Protein AF-A0A1B3M0L3-F1 (afdb_monomer_lite)

Radius of gyration: 19.87 Å; chains: 1; bounding box: 51×23×56 Å

Structure (mmCIF, N/CA/C/O backbone):
data_AF-A0A1B3M0L3-F1
#
_entry.id   AF-A0A1B3M0L3-F1
#
loop_
_atom_site.group_PDB
_atom_site.id
_atom_site.type_symbol
_atom_site.label_atom_id
_atom_site.label_alt_id
_atom_site.label_comp_id
_atom_site.label_asym_id
_atom_site.label_entity_id
_atom_site.label_seq_id
_atom_site.pdbx_PDB_ins_code
_atom_site.Cartn_x
_atom_site.Cartn_y
_atom_site.Cartn_z
_atom_site.occupancy
_atom_site.B_iso_or_equiv
_atom_site.auth_seq_id
_atom_site.auth_comp_id
_atom_site.auth_asym_id
_atom_site.auth_atom_id
_atom_site.pdbx_PDB_model_num
ATOM 1 N N . MET A 1 1 ? 28.410 0.427 -25.726 1.00 54.06 1 MET A N 1
ATOM 2 C CA . MET A 1 1 ? 28.018 -0.937 -25.325 1.00 54.06 1 MET A CA 1
ATOM 3 C C . MET A 1 1 ? 26.919 -0.765 -24.295 1.00 54.06 1 MET A C 1
ATOM 5 O O . MET A 1 1 ? 27.149 -0.049 -23.332 1.00 54.06 1 MET A O 1
ATOM 9 N N . ILE A 1 2 ? 25.702 -1.229 -24.582 1.00 57.69 2 ILE A N 1
ATOM 10 C CA . ILE A 1 2 ? 24.599 -1.159 -23.616 1.00 57.69 2 ILE A CA 1
ATOM 11 C C . ILE A 1 2 ? 24.884 -2.238 -22.574 1.00 57.69 2 ILE A C 1
ATOM 13 O O . ILE A 1 2 ? 25.080 -3.392 -22.946 1.00 57.69 2 ILE A O 1
ATOM 17 N N . ASP A 1 3 ? 24.973 -1.840 -21.311 1.00 73.38 3 ASP A N 1
ATOM 18 C CA . ASP A 1 3 ? 25.236 -2.752 -20.206 1.00 73.38 3 ASP A CA 1
ATOM 19 C C . ASP A 1 3 ? 23.949 -3.521 -19.882 1.00 73.38 3 ASP A C 1
ATOM 21 O O . ASP A 1 3 ? 23.011 -2.989 -19.285 1.00 73.38 3 ASP A O 1
ATOM 25 N N . ILE A 1 4 ? 23.872 -4.751 -20.389 1.00 71.06 4 ILE A N 1
ATOM 26 C CA . ILE A 1 4 ? 22.719 -5.639 -20.210 1.00 71.06 4 ILE A CA 1
ATOM 27 C C . ILE A 1 4 ? 22.538 -5.970 -18.721 1.00 71.06 4 ILE A C 1
ATOM 29 O O . ILE A 1 4 ? 21.399 -6.106 -18.272 1.00 71.06 4 ILE A O 1
ATOM 33 N N . ASP A 1 5 ? 23.622 -6.008 -17.942 1.00 76.06 5 ASP A N 1
ATOM 34 C CA . ASP A 1 5 ? 23.582 -6.356 -16.521 1.00 76.06 5 ASP A CA 1
ATOM 35 C C . ASP A 1 5 ? 22.920 -5.240 -15.704 1.00 76.06 5 ASP A C 1
ATOM 37 O O . ASP A 1 5 ? 22.008 -5.499 -14.917 1.00 76.06 5 ASP A O 1
ATOM 41 N N . ALA A 1 6 ? 23.269 -3.978 -15.975 1.00 70.19 6 ALA A N 1
ATOM 42 C CA . ALA A 1 6 ? 22.624 -2.819 -15.347 1.00 70.19 6 ALA A CA 1
ATOM 43 C C . ALA A 1 6 ? 21.107 -2.753 -15.624 1.00 70.19 6 ALA A C 1
ATOM 45 O O . ALA A 1 6 ? 20.326 -2.245 -14.817 1.00 70.19 6 ALA A O 1
ATOM 46 N N . ILE A 1 7 ? 20.678 -3.273 -16.774 1.00 66.69 7 ILE A N 1
ATOM 47 C CA . ILE A 1 7 ? 19.278 -3.279 -17.209 1.00 66.69 7 ILE A CA 1
ATOM 48 C C . ILE A 1 7 ? 18.482 -4.393 -16.529 1.00 66.69 7 ILE A C 1
ATOM 50 O O . ILE A 1 7 ? 17.361 -4.150 -16.073 1.00 66.69 7 ILE A O 1
ATOM 54 N N . VAL A 1 8 ? 19.046 -5.601 -16.454 1.00 75.69 8 VAL A N 1
ATOM 55 C CA . VAL A 1 8 ? 18.441 -6.723 -15.721 1.00 75.69 8 VAL A CA 1
ATOM 56 C C . VAL A 1 8 ? 18.291 -6.358 -14.247 1.00 75.69 8 VAL A C 1
ATOM 58 O O . VAL A 1 8 ? 17.231 -6.592 -13.665 1.00 75.69 8 VAL A O 1
ATOM 61 N N . GLU A 1 9 ? 19.300 -5.700 -13.677 1.00 78.44 9 GLU A N 1
ATOM 62 C CA . GLU A 1 9 ? 19.268 -5.229 -12.296 1.00 78.44 9 GLU A CA 1
ATOM 63 C C . GLU A 1 9 ? 18.175 -4.172 -12.076 1.00 78.44 9 GLU A C 1
ATOM 65 O O . GLU A 1 9 ? 17.381 -4.290 -11.146 1.00 78.44 9 GLU A O 1
ATOM 70 N N . LEU A 1 10 ? 18.036 -3.183 -12.966 1.00 72.56 10 LEU A N 1
ATOM 71 C CA . LEU A 1 10 ? 16.966 -2.183 -12.862 1.00 72.56 10 LEU A CA 1
ATOM 72 C C . LEU A 1 10 ? 15.568 -2.815 -12.946 1.00 72.56 10 LEU A C 1
ATOM 74 O O . LEU A 1 10 ? 14.676 -2.451 -12.179 1.00 72.56 10 LEU A O 1
ATOM 78 N N . HIS A 1 11 ? 15.361 -3.758 -13.869 1.00 74.31 11 HIS A N 1
ATOM 79 C CA . HIS A 1 11 ? 14.087 -4.468 -13.997 1.00 74.31 11 HIS A CA 1
ATOM 80 C C . HIS A 1 11 ? 13.756 -5.257 -12.728 1.00 74.31 11 HIS A C 1
ATOM 82 O O . HIS A 1 11 ? 12.630 -5.183 -12.227 1.00 74.31 11 HIS A O 1
ATOM 88 N N . ARG A 1 12 ? 14.753 -5.964 -12.189 1.00 80.62 12 ARG A N 1
ATOM 89 C CA . ARG A 1 12 ? 14.645 -6.710 -10.939 1.00 80.62 12 ARG A CA 1
ATOM 90 C C . ARG A 1 12 ? 14.277 -5.793 -9.775 1.00 80.62 12 ARG A C 1
ATOM 92 O O . ARG A 1 12 ? 13.300 -6.077 -9.089 1.00 80.62 12 ARG A O 1
ATOM 99 N N . LEU A 1 13 ? 14.980 -4.673 -9.613 1.00 78.94 13 LEU A N 1
ATOM 100 C CA . LEU A 1 13 ? 14.723 -3.698 -8.551 1.00 78.94 13 LEU A CA 1
ATOM 101 C C . LEU A 1 13 ? 13.298 -3.138 -8.612 1.00 78.94 13 LEU A C 1
ATOM 103 O O . LEU A 1 13 ? 12.633 -3.047 -7.584 1.00 78.94 13 LEU A O 1
ATOM 107 N N . VAL A 1 14 ? 12.799 -2.792 -9.805 1.00 73.56 14 VAL A N 1
ATOM 108 C CA . VAL A 1 14 ? 11.424 -2.286 -9.956 1.00 73.56 14 VAL A CA 1
ATOM 109 C C . VAL A 1 14 ? 10.402 -3.368 -9.602 1.00 73.56 14 VAL A C 1
ATOM 111 O O . VAL A 1 14 ? 9.437 -3.090 -8.892 1.00 73.56 14 VAL A O 1
ATOM 114 N N . LEU A 1 15 ? 10.607 -4.606 -10.059 1.00 78.62 15 LEU A N 1
ATOM 115 C CA . LEU A 1 15 ? 9.714 -5.724 -9.745 1.00 78.62 15 LEU A CA 1
ATOM 116 C C . LEU A 1 15 ? 9.681 -6.045 -8.251 1.00 78.62 15 LEU A C 1
ATOM 118 O O . LEU A 1 15 ? 8.590 -6.200 -7.699 1.00 78.62 15 LEU A O 1
ATOM 122 N N . GLU A 1 16 ? 10.850 -6.133 -7.616 1.00 85.50 16 GLU A N 1
ATOM 123 C CA . GLU A 1 16 ? 10.991 -6.386 -6.180 1.00 85.50 16 GLU A CA 1
ATOM 124 C C . GLU A 1 16 ? 10.316 -5.267 -5.377 1.00 85.50 16 GLU A C 1
ATOM 126 O O . GLU A 1 16 ? 9.412 -5.548 -4.590 1.00 85.50 16 GLU A O 1
ATOM 131 N N . GLN A 1 17 ? 10.614 -3.996 -5.673 1.00 81.38 17 GLN A N 1
ATOM 132 C CA . GLN A 1 17 ? 9.976 -2.856 -5.004 1.00 81.38 17 GLN A CA 1
ATOM 133 C C . GLN A 1 17 ? 8.453 -2.849 -5.162 1.00 81.38 17 GLN A C 1
ATOM 135 O O . GLN A 1 17 ? 7.722 -2.620 -4.195 1.00 81.38 17 GLN A O 1
ATOM 140 N N . THR A 1 18 ? 7.938 -3.091 -6.371 1.00 79.38 18 THR A N 1
ATOM 141 C CA . THR A 1 18 ? 6.489 -3.123 -6.588 1.00 79.38 18 THR A CA 1
ATOM 142 C C . THR A 1 18 ? 5.839 -4.296 -5.854 1.00 79.38 18 THR A C 1
ATOM 144 O O . THR A 1 18 ? 4.724 -4.134 -5.354 1.00 79.38 18 THR A O 1
ATOM 147 N N . ASN A 1 19 ? 6.502 -5.455 -5.770 1.00 86.62 19 ASN A N 1
ATOM 148 C CA . ASN A 1 19 ? 6.009 -6.606 -5.010 1.00 86.62 19 ASN A CA 1
ATOM 149 C C . ASN A 1 19 ? 5.969 -6.335 -3.508 1.00 86.62 19 ASN A C 1
ATOM 151 O O . ASN A 1 19 ? 4.949 -6.626 -2.884 1.00 86.62 19 ASN A O 1
ATOM 155 N N . ASP A 1 20 ? 7.018 -5.742 -2.950 1.00 89.62 20 ASP A N 1
ATOM 156 C CA . ASP A 1 20 ? 7.073 -5.406 -1.527 1.00 89.62 20 ASP A CA 1
ATOM 157 C C . ASP A 1 20 ? 5.964 -4.417 -1.160 1.00 89.62 20 ASP A C 1
ATOM 159 O O . ASP A 1 20 ? 5.211 -4.632 -0.208 1.00 89.62 20 ASP A O 1
ATOM 163 N N . LEU A 1 21 ? 5.781 -3.373 -1.974 1.00 89.31 21 LEU A N 1
ATOM 164 C CA . LEU A 1 21 ? 4.695 -2.407 -1.793 1.00 89.31 21 LEU A CA 1
ATOM 165 C C . LEU A 1 21 ? 3.312 -3.057 -1.917 1.00 89.31 21 LEU A C 1
ATOM 167 O O . LEU A 1 21 ? 2.396 -2.695 -1.181 1.00 89.31 21 LEU A O 1
ATOM 171 N N . TRP A 1 22 ? 3.147 -4.022 -2.823 1.00 90.81 22 TRP A N 1
ATOM 172 C CA . TRP A 1 22 ? 1.917 -4.808 -2.940 1.00 90.81 22 TRP A CA 1
ATOM 173 C C . TRP A 1 22 ? 1.652 -5.662 -1.703 1.00 90.81 22 TRP A C 1
ATOM 175 O O . TRP A 1 22 ? 0.511 -5.730 -1.245 1.00 90.81 22 TRP A O 1
ATOM 185 N N . LEU A 1 23 ? 2.685 -6.298 -1.155 1.00 92.12 23 LEU A N 1
ATOM 186 C CA . LEU A 1 23 ? 2.574 -7.128 0.039 1.00 92.12 23 LEU A CA 1
ATOM 187 C C . LEU A 1 23 ? 2.198 -6.274 1.254 1.00 92.12 23 LEU A C 1
ATOM 189 O O . LEU A 1 23 ? 1.269 -6.629 1.980 1.00 92.12 23 LEU A O 1
ATOM 193 N N . ILE A 1 24 ? 2.838 -5.113 1.415 1.00 90.31 24 ILE A N 1
ATOM 194 C CA . ILE A 1 24 ? 2.506 -4.136 2.461 1.00 90.31 24 ILE A CA 1
ATOM 195 C C . ILE A 1 24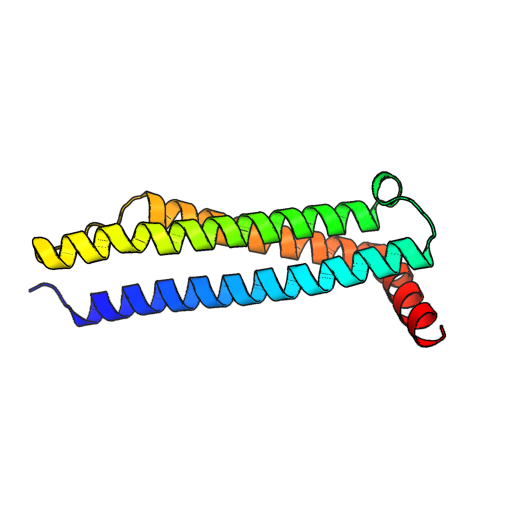 ? 1.059 -3.654 2.308 1.00 90.31 24 ILE A C 1
ATOM 197 O O . ILE A 1 24 ? 0.292 -3.723 3.267 1.00 90.31 24 ILE A O 1
ATOM 201 N N . ALA A 1 25 ? 0.662 -3.210 1.111 1.00 90.88 25 ALA A N 1
ATOM 202 C CA . ALA A 1 25 ? -0.687 -2.704 0.864 1.00 90.88 25 ALA A CA 1
ATOM 203 C C . ALA A 1 25 ? -1.761 -3.780 1.090 1.00 90.88 25 ALA A C 1
ATOM 205 O O . ALA A 1 25 ? -2.795 -3.498 1.689 1.00 90.88 25 ALA A O 1
ATOM 206 N N . THR A 1 26 ? -1.512 -5.021 0.663 1.00 91.69 26 THR A N 1
ATOM 207 C CA . THR A 1 26 ? -2.448 -6.140 0.859 1.00 91.69 26 THR A CA 1
ATOM 208 C C . THR A 1 26 ? -2.556 -6.518 2.334 1.00 91.69 26 THR A C 1
ATOM 210 O O . THR A 1 26 ? -3.662 -6.689 2.845 1.00 91.69 26 THR A O 1
ATOM 213 N N . GLY A 1 27 ? -1.422 -6.617 3.035 1.00 92.62 27 GLY A N 1
ATOM 214 C CA . GLY A 1 27 ? -1.391 -6.919 4.464 1.00 92.62 27 GLY A CA 1
ATOM 215 C C . GLY A 1 27 ? -2.131 -5.865 5.287 1.00 92.62 27 GLY A C 1
ATOM 216 O O . GLY A 1 27 ? -2.973 -6.215 6.114 1.00 92.62 27 GLY A O 1
ATOM 217 N N . LEU A 1 28 ? -1.877 -4.582 5.008 1.00 92.00 28 LEU A N 1
ATOM 218 C CA . LEU A 1 28 ? -2.556 -3.474 5.678 1.00 92.00 28 LEU A CA 1
ATOM 219 C C . LEU A 1 28 ? -4.058 -3.466 5.364 1.00 92.00 28 LEU A C 1
ATOM 221 O O . LEU A 1 28 ? -4.864 -3.363 6.281 1.00 92.00 28 LEU A O 1
ATOM 225 N N . LEU A 1 29 ? -4.445 -3.676 4.104 1.00 92.94 29 LEU A N 1
ATOM 226 C CA . LEU A 1 29 ? -5.848 -3.724 3.686 1.00 92.94 29 LEU A CA 1
ATOM 227 C C . LEU A 1 29 ? -6.635 -4.821 4.415 1.00 92.94 29 LEU A C 1
ATOM 229 O O . LEU A 1 29 ? -7.717 -4.557 4.941 1.00 92.94 29 LEU A O 1
ATOM 233 N N . VAL A 1 30 ? -6.106 -6.048 4.467 1.00 93.06 30 VAL A N 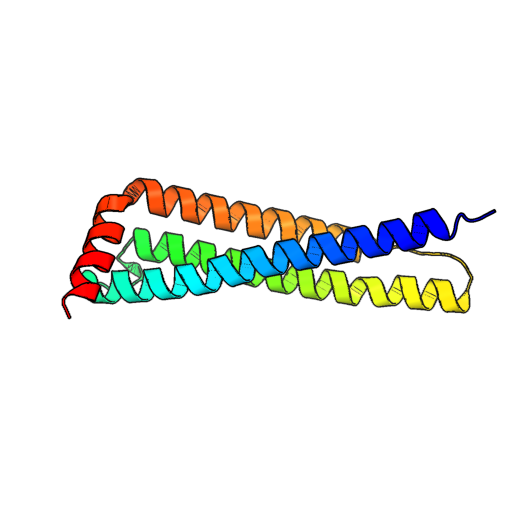1
ATOM 234 C CA . VAL A 1 30 ? -6.771 -7.169 5.155 1.00 93.06 30 VAL A CA 1
ATOM 235 C C . VAL A 1 30 ? -6.896 -6.875 6.646 1.00 93.06 30 VAL A C 1
ATOM 237 O O . VAL A 1 30 ? -7.969 -7.048 7.229 1.00 93.06 30 VAL A O 1
ATOM 240 N N . PHE A 1 31 ? -5.818 -6.389 7.257 1.00 90.50 31 PHE A N 1
ATOM 241 C CA . PHE A 1 31 ? -5.802 -6.050 8.673 1.00 90.50 31 PHE A CA 1
ATOM 242 C C . PHE A 1 31 ? -6.814 -4.948 9.021 1.00 90.50 31 PHE A C 1
ATOM 244 O O . PHE A 1 31 ? -7.575 -5.074 9.983 1.00 90.50 31 PHE A O 1
ATOM 251 N N . GLU A 1 32 ? -6.879 -3.888 8.219 1.00 90.06 32 GLU A N 1
ATOM 252 C CA . GLU A 1 32 ? -7.804 -2.776 8.427 1.00 90.06 32 GLU A CA 1
ATOM 253 C C . GLU A 1 32 ? -9.262 -3.176 8.223 1.00 90.06 32 GLU A C 1
ATOM 255 O O . GLU A 1 32 ? -10.112 -2.763 9.011 1.00 90.06 32 GLU A O 1
ATOM 260 N N . LEU A 1 33 ? -9.568 -4.019 7.231 1.00 90.94 33 LEU A N 1
ATOM 261 C CA . LEU A 1 33 ? -10.919 -4.556 7.049 1.00 90.94 33 LEU A CA 1
ATOM 262 C C . LEU A 1 33 ? -11.383 -5.327 8.289 1.00 90.94 33 LEU A C 1
ATOM 264 O O . LEU A 1 33 ? -12.510 -5.133 8.755 1.00 90.94 33 LEU A O 1
ATOM 268 N N . MET A 1 34 ? -10.506 -6.160 8.858 1.00 89.50 34 MET A N 1
ATOM 269 C CA . MET A 1 34 ? -10.800 -6.871 10.103 1.00 89.50 34 MET A CA 1
ATOM 270 C C . MET A 1 34 ? -11.004 -5.898 11.269 1.00 89.50 34 MET A C 1
ATOM 272 O O . MET A 1 34 ? -11.961 -6.051 12.030 1.00 89.50 34 MET A O 1
ATOM 276 N N . LEU A 1 35 ? -10.161 -4.868 11.394 1.00 87.50 35 LEU A N 1
ATOM 277 C CA . LEU A 1 35 ? -10.312 -3.845 12.430 1.00 87.50 35 LEU A CA 1
ATOM 278 C C . LEU A 1 35 ? -11.619 -3.064 12.301 1.00 87.50 35 LEU A C 1
ATOM 280 O O . LEU A 1 35 ? -12.289 -2.851 13.310 1.00 87.50 35 LEU A O 1
ATOM 284 N N . VAL A 1 36 ? -12.013 -2.655 11.095 1.00 86.56 36 VAL A N 1
ATOM 285 C CA . VAL A 1 36 ? -13.290 -1.963 10.870 1.00 86.56 36 VAL A CA 1
ATOM 286 C C . VAL A 1 36 ? -14.452 -2.860 11.280 1.00 86.56 36 VAL A C 1
ATOM 288 O O . VAL A 1 36 ? -15.324 -2.407 12.020 1.00 86.56 36 VAL A O 1
ATOM 291 N N . ALA A 1 37 ? -14.447 -4.134 10.879 1.00 85.00 37 ALA A N 1
ATOM 292 C CA . ALA A 1 37 ? -15.487 -5.085 11.267 1.00 85.00 37 ALA A CA 1
ATOM 293 C C . ALA A 1 37 ? -15.572 -5.257 12.796 1.00 85.00 37 ALA A C 1
ATOM 295 O O . ALA A 1 37 ? -16.667 -5.236 13.365 1.00 85.00 37 ALA A O 1
ATOM 296 N N . LEU A 1 38 ? -14.423 -5.363 13.472 1.00 84.12 38 LEU A N 1
ATOM 297 C CA . LEU A 1 38 ? -14.340 -5.445 14.932 1.00 84.12 38 LEU A CA 1
ATOM 298 C C . LEU A 1 38 ? -14.862 -4.177 15.610 1.00 84.12 38 LEU A C 1
ATOM 300 O O . LEU A 1 38 ? -15.650 -4.270 16.548 1.00 84.12 38 LEU A O 1
ATOM 304 N N . VAL A 1 39 ? -14.454 -2.999 15.135 1.00 82.31 39 VAL A N 1
ATOM 305 C CA . VAL A 1 39 ? -14.885 -1.710 15.688 1.00 82.31 39 VAL A CA 1
ATOM 306 C C . VAL A 1 39 ? -16.387 -1.537 15.513 1.00 82.31 39 VAL A C 1
ATOM 308 O O . VAL A 1 39 ? -17.062 -1.253 16.494 1.00 82.31 39 VAL A O 1
ATOM 311 N N . VAL A 1 40 ? -16.925 -1.766 14.312 1.00 81.00 40 VAL A N 1
ATOM 312 C CA . VAL A 1 40 ? -18.366 -1.651 14.033 1.00 81.00 40 VAL A CA 1
ATOM 313 C C . VAL A 1 40 ? -19.170 -2.600 14.916 1.00 81.00 40 VAL A C 1
ATOM 315 O O . VAL A 1 40 ? -20.169 -2.185 15.502 1.00 81.00 40 VAL A O 1
ATOM 318 N N . ARG A 1 41 ? -18.720 -3.852 15.076 1.00 80.62 41 ARG A N 1
ATOM 319 C CA . ARG A 1 41 ? -19.373 -4.815 15.973 1.00 80.62 41 ARG A CA 1
ATOM 320 C C . ARG A 1 41 ? -19.312 -4.364 17.434 1.00 80.62 41 ARG A C 1
ATOM 322 O O . ARG A 1 41 ? -20.319 -4.432 18.130 1.00 80.62 41 ARG A O 1
ATOM 329 N N . ALA A 1 42 ? -18.151 -3.906 17.901 1.00 76.75 42 ALA A N 1
ATOM 330 C CA . ALA A 1 42 ? -17.938 -3.528 19.296 1.00 76.75 42 ALA A CA 1
ATOM 331 C C . ALA A 1 42 ? -18.672 -2.240 19.685 1.00 76.75 42 ALA A C 1
ATOM 333 O O . ALA A 1 42 ? -19.178 -2.139 20.800 1.00 76.75 42 ALA A O 1
ATOM 334 N N . THR A 1 43 ? -18.736 -1.254 18.789 1.00 74.19 43 THR A N 1
ATOM 335 C CA . THR A 1 43 ? -19.409 0.021 19.061 1.00 74.19 43 THR A CA 1
ATOM 336 C C . THR A 1 43 ? -20.879 0.011 18.660 1.00 74.19 43 THR A C 1
ATOM 338 O O . THR A 1 43 ? -21.611 0.891 19.100 1.00 74.19 43 THR A O 1
ATOM 341 N N . SER A 1 44 ? -21.323 -0.955 17.844 1.00 74.38 44 SER A N 1
ATOM 342 C CA . SER A 1 44 ? -22.672 -1.003 17.249 1.00 74.38 44 SER A CA 1
ATOM 343 C C . SER A 1 44 ? -23.064 0.296 16.527 1.00 74.38 44 SER A C 1
ATOM 345 O O . SER A 1 44 ? -24.242 0.620 16.395 1.00 74.38 44 SER A O 1
ATOM 347 N N . THR A 1 45 ? -22.074 1.063 16.063 1.00 67.69 45 THR A N 1
ATOM 348 C CA . THR A 1 45 ? -22.276 2.338 15.369 1.00 67.69 45 THR A CA 1
ATOM 349 C C . THR A 1 45 ? -21.940 2.208 13.892 1.00 67.69 45 THR A C 1
ATOM 351 O O . THR A 1 45 ? -21.001 1.512 13.502 1.00 67.69 45 THR A O 1
ATOM 354 N N . ALA A 1 46 ? -22.709 2.903 13.053 1.00 66.69 46 ALA A N 1
ATOM 355 C CA . ALA A 1 46 ? -22.469 2.934 11.618 1.00 66.69 46 ALA A CA 1
ATOM 356 C C . ALA A 1 46 ? -21.114 3.589 11.301 1.00 66.69 46 ALA A C 1
ATOM 358 O O . ALA A 1 46 ? -20.735 4.588 11.921 1.00 66.69 46 ALA A O 1
ATOM 359 N N . ILE A 1 47 ? -20.426 3.069 10.280 1.00 61.12 47 ILE A N 1
ATOM 360 C CA . ILE A 1 47 ? -19.085 3.505 9.844 1.00 61.12 47 ILE A CA 1
ATOM 361 C C . ILE A 1 47 ? -19.010 5.029 9.654 1.00 61.12 47 ILE A C 1
ATOM 363 O O . ILE A 1 47 ? -18.054 5.654 10.101 1.00 61.12 47 ILE A O 1
ATOM 367 N N . GLY A 1 48 ? -20.046 5.646 9.072 1.00 60.47 48 GLY A N 1
ATOM 368 C CA . GLY A 1 48 ? -20.086 7.092 8.803 1.00 60.47 48 GLY A CA 1
ATOM 369 C C . GLY A 1 48 ? -20.188 7.989 10.043 1.00 60.47 48 GLY A C 1
ATOM 370 O O . GLY A 1 48 ? -19.883 9.173 9.963 1.00 60.47 48 GLY A O 1
ATOM 371 N N . THR A 1 49 ? -20.584 7.439 11.192 1.00 64.62 49 THR A N 1
ATOM 372 C CA . THR A 1 49 ? -20.689 8.186 12.462 1.00 64.62 49 THR A CA 1
ATOM 373 C C . THR A 1 49 ? -19.474 7.998 13.363 1.00 64.62 49 THR A C 1
ATOM 375 O O . THR A 1 49 ? -19.272 8.752 14.313 1.00 64.62 49 THR A O 1
ATOM 378 N N . ASN A 1 50 ? -18.642 6.997 13.069 1.00 78.88 50 ASN A N 1
ATOM 379 C CA . ASN A 1 50 ? -17.474 6.674 13.864 1.00 78.88 50 ASN A CA 1
ATOM 380 C C . ASN A 1 50 ? -16.213 7.174 13.153 1.00 78.88 50 ASN A C 1
ATOM 382 O O . ASN A 1 50 ? -15.749 6.562 12.193 1.00 78.88 50 ASN A O 1
ATOM 386 N N . HIS A 1 51 ? -15.630 8.266 13.655 1.00 81.69 51 HIS A N 1
ATOM 387 C CA . HIS A 1 51 ? -14.409 8.848 13.090 1.00 81.69 51 HIS A CA 1
ATOM 388 C C . HIS A 1 51 ? -13.281 7.818 12.921 1.00 81.69 51 HIS A C 1
ATOM 390 O O . HIS A 1 51 ? -12.582 7.857 11.916 1.00 81.69 51 HIS A O 1
ATOM 396 N N . LEU A 1 52 ? -13.139 6.854 13.841 1.00 83.12 52 LEU A N 1
ATOM 397 C CA . LEU A 1 52 ? -12.149 5.780 13.709 1.00 83.12 52 LEU A CA 1
ATOM 398 C C . LEU A 1 52 ? -12.423 4.906 12.478 1.00 83.12 52 LEU A C 1
ATOM 400 O O . LEU A 1 52 ? -11.513 4.630 11.702 1.00 83.12 52 LEU A O 1
ATOM 404 N N . ALA A 1 53 ? -13.678 4.498 12.282 1.00 82.69 53 ALA A N 1
ATOM 405 C CA . ALA A 1 53 ? -14.066 3.682 11.138 1.00 82.69 53 ALA A CA 1
ATOM 406 C C . ALA A 1 53 ? -13.902 4.452 9.817 1.00 82.69 53 ALA A C 1
ATOM 408 O O . ALA A 1 53 ? -13.519 3.856 8.814 1.00 82.69 53 ALA A O 1
ATOM 409 N N . TRP A 1 54 ? -14.114 5.772 9.824 1.00 86.25 54 TRP A N 1
ATOM 410 C CA . TRP A 1 54 ? -13.862 6.627 8.664 1.00 86.25 54 TRP A CA 1
ATOM 411 C C . TRP A 1 54 ? -12.373 6.698 8.301 1.00 86.25 54 TRP A C 1
ATOM 413 O O . TRP A 1 54 ? -12.027 6.460 7.148 1.00 86.25 54 TRP A O 1
ATOM 423 N N . PHE A 1 55 ? -11.485 6.945 9.273 1.00 87.38 55 PHE A N 1
ATOM 424 C CA . PHE A 1 55 ? -10.037 6.969 9.023 1.00 87.38 55 PHE A CA 1
ATOM 425 C C . PHE A 1 55 ? -9.509 5.619 8.521 1.00 87.38 55 PHE A C 1
ATOM 427 O O . PHE A 1 55 ? -8.745 5.586 7.558 1.00 87.38 55 PHE A O 1
ATOM 434 N N . LEU A 1 56 ? -9.955 4.511 9.122 1.00 87.5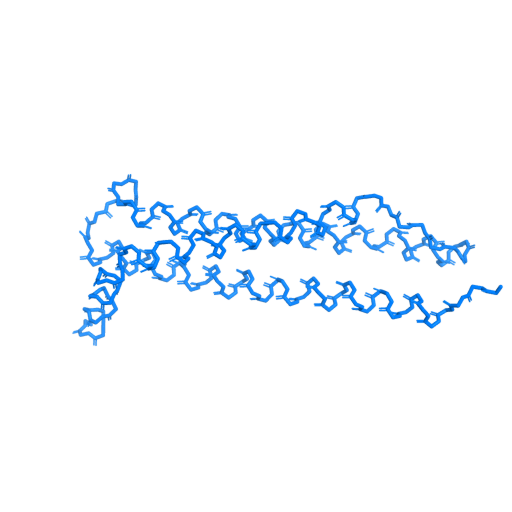6 56 LEU A N 1
ATOM 435 C CA . LEU A 1 56 ? -9.602 3.166 8.658 1.00 87.56 56 LEU A CA 1
ATOM 436 C C . LEU A 1 56 ? -10.138 2.899 7.243 1.00 87.56 56 LEU A C 1
ATOM 438 O O . LEU A 1 56 ? -9.420 2.368 6.407 1.00 87.56 56 LEU A O 1
ATOM 442 N N . SER A 1 57 ? -11.363 3.330 6.932 1.00 88.44 57 SER A N 1
ATOM 443 C CA . SER A 1 57 ? -11.929 3.190 5.581 1.00 88.44 57 SER A CA 1
ATOM 444 C C . SER A 1 57 ? -11.166 4.019 4.543 1.00 88.44 57 SER A C 1
ATOM 446 O O . SER A 1 57 ? -10.936 3.550 3.431 1.00 88.44 57 SER A O 1
ATOM 448 N N . ALA A 1 58 ? -10.741 5.235 4.895 1.00 90.69 58 ALA A N 1
ATOM 449 C CA . ALA A 1 58 ? -9.915 6.069 4.026 1.00 90.69 58 ALA A CA 1
ATOM 450 C C . ALA A 1 58 ? -8.542 5.428 3.760 1.00 90.69 58 ALA A C 1
ATOM 452 O O . ALA A 1 58 ? -8.059 5.463 2.627 1.00 90.69 58 ALA A O 1
ATOM 453 N N . SER A 1 59 ? -7.950 4.793 4.776 1.00 92.88 59 SER A N 1
ATOM 454 C CA . SER A 1 59 ? -6.710 4.025 4.632 1.00 92.88 59 SER A CA 1
ATOM 455 C C . SER A 1 59 ? -6.881 2.821 3.697 1.00 92.88 59 SER A C 1
ATOM 457 O O . SER A 1 59 ? -6.108 2.671 2.749 1.00 92.88 59 SER A O 1
ATOM 459 N N . ILE A 1 60 ? -7.972 2.057 3.841 1.00 92.94 60 ILE A N 1
ATOM 460 C CA . ILE A 1 60 ? -8.310 0.933 2.949 1.00 92.94 60 ILE A CA 1
ATOM 461 C C . ILE A 1 60 ? -8.398 1.394 1.489 1.00 92.94 60 ILE A C 1
ATOM 463 O O . ILE A 1 60 ? -7.869 0.732 0.592 1.00 92.94 60 ILE A O 1
ATOM 467 N N . VAL A 1 61 ? -9.042 2.537 1.230 1.00 94.50 61 VAL A N 1
ATOM 468 C CA . VAL A 1 61 ? -9.140 3.102 -0.126 1.00 94.50 61 VAL A CA 1
ATOM 469 C C . VAL A 1 61 ? -7.758 3.476 -0.665 1.00 94.50 61 VAL A C 1
ATOM 471 O O . VAL A 1 61 ? -7.455 3.171 -1.819 1.00 94.50 61 VAL A O 1
ATOM 474 N N . ALA A 1 62 ? -6.895 4.081 0.152 1.00 93.69 62 ALA A N 1
ATOM 475 C CA . ALA A 1 62 ? -5.526 4.402 -0.245 1.00 93.69 62 ALA A CA 1
ATOM 476 C C . ALA A 1 62 ? -4.690 3.135 -0.535 1.00 93.69 62 ALA A C 1
ATOM 478 O O . ALA A 1 62 ? -3.965 3.097 -1.534 1.00 93.69 62 ALA A O 1
ATOM 479 N N . CYS A 1 63 ? -4.854 2.064 0.249 1.00 93.38 63 CYS A N 1
ATOM 480 C CA . CYS A 1 63 ? -4.272 0.749 -0.040 1.00 93.38 63 CYS A CA 1
ATOM 481 C C . CYS A 1 63 ? -4.759 0.189 -1.382 1.00 93.38 63 CYS A C 1
ATOM 483 O O . CYS A 1 63 ? -3.948 -0.246 -2.200 1.00 93.38 63 CYS A O 1
ATOM 485 N N . ALA A 1 64 ? -6.068 0.233 -1.644 1.00 93.12 64 ALA A N 1
ATOM 486 C CA . ALA A 1 64 ? -6.649 -0.255 -2.894 1.00 93.12 64 ALA A CA 1
ATOM 487 C C . ALA A 1 64 ? -6.143 0.532 -4.116 1.00 93.12 64 ALA A C 1
ATOM 489 O O . ALA A 1 64 ? -5.791 -0.065 -5.136 1.00 93.12 64 ALA A O 1
ATOM 490 N N . LEU A 1 65 ? -6.038 1.860 -4.001 1.00 94.12 65 LEU A N 1
ATOM 491 C CA . LEU A 1 65 ? -5.439 2.707 -5.035 1.00 94.12 65 LEU A CA 1
ATOM 492 C C . LEU A 1 65 ? -3.977 2.340 -5.279 1.00 94.12 65 LEU A C 1
ATOM 494 O O . LEU A 1 65 ? -3.566 2.205 -6.430 1.00 94.12 65 LEU A O 1
ATOM 498 N N . SER A 1 66 ? -3.206 2.111 -4.215 1.00 93.94 66 SER A N 1
ATOM 499 C CA . SER A 1 66 ? -1.823 1.660 -4.341 1.00 93.94 66 SER A CA 1
ATOM 500 C C . SER A 1 66 ? -1.709 0.344 -5.114 1.00 93.94 66 SER A C 1
ATOM 502 O O . SER A 1 66 ? -0.894 0.236 -6.032 1.00 93.94 66 SER A O 1
ATOM 504 N N . LEU A 1 67 ? -2.564 -0.639 -4.816 1.00 92.81 67 LEU A N 1
ATOM 505 C CA . LEU A 1 67 ? -2.596 -1.900 -5.560 1.00 92.81 67 LEU A CA 1
ATOM 506 C C . LEU A 1 67 ? -2.893 -1.666 -7.047 1.00 92.81 67 LEU A C 1
ATOM 508 O O . LEU A 1 67 ? -2.185 -2.211 -7.898 1.00 92.81 67 LEU A O 1
ATOM 512 N N . GLY A 1 68 ? -3.870 -0.807 -7.354 1.00 92.62 68 GLY A N 1
ATOM 513 C CA . GLY A 1 68 ? -4.210 -0.408 -8.721 1.00 92.62 68 GLY A CA 1
ATOM 514 C C . GLY A 1 68 ? -3.043 0.255 -9.460 1.00 92.62 68 GLY A C 1
ATOM 515 O O . GLY A 1 68 ? -2.735 -0.122 -10.591 1.00 92.62 68 GLY A O 1
ATOM 516 N N . PHE A 1 69 ? -2.333 1.179 -8.810 1.00 92.31 69 PHE A N 1
ATOM 517 C CA . PHE A 1 69 ? -1.143 1.813 -9.384 1.00 92.31 69 PHE A CA 1
ATOM 518 C C . PHE A 1 69 ? 0.010 0.825 -9.573 1.00 92.31 69 PHE A C 1
ATOM 520 O O . PHE A 1 69 ? 0.664 0.854 -10.612 1.00 92.31 69 PHE A O 1
ATOM 527 N N . GLY A 1 70 ? 0.222 -0.099 -8.633 1.00 88.56 70 GLY A N 1
ATOM 528 C CA . GLY A 1 70 ? 1.214 -1.163 -8.783 1.00 88.56 70 GLY A CA 1
ATOM 529 C C . GLY A 1 70 ? 0.886 -2.116 -9.936 1.00 88.56 70 GLY A C 1
ATOM 530 O O . GLY A 1 70 ? 1.784 -2.515 -10.677 1.00 88.56 70 GLY A O 1
ATOM 531 N N . TYR A 1 71 ? -0.397 -2.424 -10.157 1.00 89.50 71 TYR A N 1
ATOM 532 C CA . TYR A 1 71 ? -0.835 -3.195 -11.324 1.00 89.50 71 TYR A CA 1
ATOM 533 C C . TYR A 1 71 ? -0.532 -2.451 -12.630 1.00 89.50 71 TYR A C 1
ATOM 535 O O . TYR A 1 71 ? 0.067 -3.017 -13.546 1.00 89.50 71 TYR A O 1
ATOM 543 N N . ALA A 1 72 ? -0.889 -1.165 -12.699 1.00 87.94 72 ALA A N 1
ATOM 544 C CA . ALA A 1 72 ? -0.634 -0.325 -13.866 1.00 87.94 72 ALA A CA 1
ATOM 545 C C . ALA A 1 72 ? 0.870 -0.157 -14.145 1.00 87.94 72 ALA A C 1
ATOM 547 O O . ALA A 1 72 ? 1.285 -0.213 -15.300 1.00 87.94 72 ALA A O 1
ATOM 548 N N . ALA A 1 73 ? 1.696 -0.016 -13.103 1.00 84.69 73 ALA A N 1
ATOM 549 C CA . ALA A 1 73 ? 3.149 0.057 -13.225 1.00 84.69 73 ALA A CA 1
ATOM 550 C C . ALA A 1 73 ? 3.733 -1.235 -13.818 1.00 84.69 73 ALA A C 1
ATOM 552 O O . ALA A 1 73 ? 4.520 -1.164 -14.762 1.00 84.69 73 ALA A O 1
ATOM 553 N N . LYS A 1 74 ? 3.297 -2.409 -13.335 1.00 83.88 74 LYS A N 1
ATOM 554 C CA . LYS A 1 74 ? 3.699 -3.712 -13.899 1.00 83.88 74 LYS A CA 1
ATOM 555 C C . LYS A 1 74 ? 3.251 -3.872 -15.350 1.00 83.88 74 LYS A C 1
ATOM 557 O O . LYS A 1 74 ? 4.045 -4.301 -16.180 1.00 83.88 74 LYS A O 1
ATOM 562 N N . GLY A 1 75 ? 2.015 -3.490 -15.671 1.00 82.88 75 GLY A N 1
ATOM 563 C CA . GLY A 1 75 ? 1.510 -3.516 -17.046 1.00 82.88 75 GLY A CA 1
ATOM 564 C C . GLY A 1 75 ? 2.321 -2.612 -17.979 1.00 82.88 75 GLY A C 1
ATOM 565 O O . GLY A 1 75 ? 2.706 -3.031 -19.066 1.00 82.88 75 GLY A O 1
ATOM 566 N N . ALA A 1 76 ? 2.673 -1.409 -17.524 1.00 82.62 76 ALA A N 1
ATOM 567 C CA . ALA A 1 76 ? 3.475 -0.463 -18.294 1.00 82.62 76 ALA A CA 1
ATOM 568 C C . ALA A 1 76 ? 4.928 -0.923 -18.518 1.00 82.62 76 ALA A C 1
ATOM 570 O O . ALA A 1 76 ? 5.581 -0.406 -19.416 1.00 82.62 76 ALA A O 1
ATOM 571 N N . LEU A 1 77 ? 5.448 -1.892 -17.749 1.00 78.31 77 LEU A N 1
ATOM 572 C CA . LEU A 1 77 ? 6.773 -2.491 -17.984 1.00 78.31 77 LEU A CA 1
ATOM 573 C C . LEU A 1 77 ? 6.803 -3.455 -19.178 1.00 78.31 77 LEU A C 1
ATOM 575 O O . LEU A 1 77 ? 7.883 -3.729 -19.704 1.00 78.31 77 LEU A O 1
ATOM 579 N N . ILE A 1 78 ? 5.644 -3.922 -19.645 1.00 80.25 78 ILE A N 1
ATOM 580 C CA . ILE A 1 78 ? 5.541 -4.805 -20.813 1.00 80.25 78 ILE A CA 1
ATOM 581 C C . ILE A 1 78 ? 5.982 -4.071 -22.086 1.00 80.25 78 ILE A C 1
ATOM 583 O O . ILE A 1 78 ? 6.710 -4.629 -22.903 1.00 80.25 78 ILE A O 1
ATOM 587 N N . GLU A 1 79 ? 5.603 -2.802 -22.245 1.00 76.69 79 GLU A N 1
ATOM 588 C CA . GLU A 1 79 ? 5.973 -1.982 -23.407 1.00 76.69 79 GLU A CA 1
ATOM 589 C C . GLU A 1 79 ? 7.501 -1.824 -23.573 1.00 76.69 79 GLU A C 1
ATOM 591 O O . GLU A 1 79 ? 8.015 -2.104 -24.660 1.00 76.69 79 GLU A O 1
ATOM 596 N N . PRO A 1 80 ? 8.269 -1.451 -22.530 1.00 73.38 80 PRO A N 1
ATOM 597 C CA . PRO A 1 80 ? 9.726 -1.449 -22.572 1.00 73.38 80 PRO A CA 1
ATOM 598 C C . PRO A 1 80 ? 10.344 -2.819 -22.892 1.00 73.38 80 PRO A C 1
ATOM 600 O O . PRO A 1 80 ? 11.317 -2.874 -23.644 1.00 73.38 80 PRO A O 1
ATOM 603 N N . MET A 1 81 ? 9.773 -3.918 -22.380 1.00 74.50 81 MET A N 1
ATOM 604 C CA . MET A 1 81 ? 10.246 -5.279 -22.678 1.00 74.50 81 MET A CA 1
ATOM 605 C C . MET A 1 81 ? 10.059 -5.637 -24.156 1.00 74.50 81 MET A C 1
ATOM 607 O O . MET A 1 81 ? 10.973 -6.167 -24.792 1.00 74.50 81 MET A O 1
ATOM 611 N N . ILE A 1 82 ? 8.898 -5.300 -24.723 1.00 77.31 82 ILE A N 1
ATOM 612 C CA . ILE A 1 82 ? 8.615 -5.481 -26.151 1.00 77.31 82 ILE A CA 1
ATOM 613 C C . ILE A 1 82 ? 9.572 -4.622 -26.985 1.00 77.31 82 ILE A C 1
ATOM 615 O O . ILE A 1 82 ? 10.225 -5.137 -27.894 1.00 77.31 82 ILE A O 1
ATOM 619 N N . SER A 1 83 ? 9.718 -3.341 -26.639 1.00 77.38 83 SER A N 1
ATOM 620 C CA . SER A 1 83 ? 10.619 -2.400 -27.319 1.00 77.38 83 SER A CA 1
ATOM 621 C C . SER A 1 83 ? 12.063 -2.906 -27.345 1.00 77.38 83 SER A C 1
ATOM 623 O O . SER A 1 83 ? 12.709 -2.894 -28.398 1.00 77.38 83 SER A O 1
ATOM 625 N N . PHE A 1 84 ? 12.545 -3.457 -26.229 1.00 76.00 84 PHE A N 1
ATOM 626 C CA . PHE A 1 84 ? 13.872 -4.057 -26.155 1.00 76.00 84 PHE A CA 1
ATOM 627 C C . PHE A 1 84 ? 14.010 -5.284 -27.057 1.00 76.00 84 PHE A C 1
ATOM 629 O O . PHE A 1 84 ? 14.986 -5.377 -27.799 1.00 76.00 84 PHE A O 1
ATOM 636 N N . SER A 1 85 ? 13.024 -6.187 -27.051 1.00 76.88 85 SER A N 1
ATOM 637 C CA . SER A 1 85 ? 13.048 -7.385 -27.903 1.00 76.88 85 SER A CA 1
ATOM 638 C C . SER A 1 85 ? 13.084 -7.059 -29.402 1.00 76.88 85 SER A C 1
ATOM 640 O O . SER A 1 85 ? 13.676 -7.802 -30.179 1.00 76.88 85 SER A O 1
ATOM 642 N N . MET A 1 86 ? 12.485 -5.933 -29.805 1.00 78.44 86 MET A N 1
ATOM 643 C CA . MET A 1 86 ? 12.366 -5.530 -31.208 1.00 78.44 86 MET A CA 1
ATOM 644 C C . MET A 1 86 ? 13.507 -4.625 -31.680 1.00 78.44 86 MET A C 1
ATOM 646 O O . MET A 1 86 ? 13.912 -4.700 -32.837 1.00 78.44 86 MET A O 1
ATOM 650 N N . THR A 1 87 ? 14.007 -3.739 -30.815 1.00 77.56 87 THR A N 1
ATOM 651 C CA . THR A 1 87 ? 14.930 -2.658 -31.212 1.00 77.56 87 THR A CA 1
ATOM 652 C C . THR A 1 87 ? 16.278 -2.695 -30.495 1.00 77.56 87 THR A C 1
ATOM 654 O O . THR A 1 87 ? 17.166 -1.902 -30.817 1.00 77.56 87 THR A O 1
ATOM 657 N N . GLY A 1 88 ? 16.444 -3.578 -29.505 1.00 70.69 88 GLY A N 1
ATOM 658 C CA . GLY A 1 88 ? 17.627 -3.635 -28.643 1.00 70.69 88 GLY A CA 1
ATOM 659 C C . GLY A 1 88 ? 17.777 -2.425 -27.713 1.00 70.69 88 GLY A C 1
ATOM 660 O O . GLY A 1 88 ? 18.831 -2.253 -27.100 1.00 70.69 88 GLY A O 1
ATOM 661 N N . LYS A 1 89 ? 16.755 -1.564 -27.607 1.00 68.44 89 LYS A N 1
ATOM 662 C CA . LYS A 1 89 ? 16.757 -0.360 -26.765 1.00 68.44 89 LYS A CA 1
ATOM 663 C C . LYS A 1 89 ? 15.593 -0.393 -25.783 1.00 68.44 89 LYS A C 1
ATOM 665 O O . LYS A 1 89 ? 14.462 -0.671 -26.161 1.00 68.44 89 LYS A O 1
ATOM 670 N N . TRP A 1 90 ? 15.870 -0.060 -24.526 1.00 62.97 90 TRP A N 1
ATOM 671 C CA . TRP A 1 90 ? 14.828 0.143 -23.524 1.00 62.97 90 TRP A CA 1
ATOM 672 C C . TRP A 1 90 ? 14.275 1.559 -23.621 1.00 62.97 90 TRP A C 1
ATOM 674 O O . TRP A 1 90 ? 15.004 2.539 -23.472 1.00 62.97 90 TRP A O 1
ATOM 684 N N . THR A 1 91 ? 12.968 1.662 -23.829 1.00 68.06 91 THR A N 1
ATOM 685 C CA . THR A 1 91 ? 12.228 2.922 -23.761 1.00 68.06 91 THR A CA 1
ATOM 686 C C . THR A 1 91 ? 11.278 2.849 -22.579 1.00 68.06 91 THR A C 1
ATOM 688 O O . THR A 1 91 ? 10.160 2.357 -22.709 1.00 68.06 91 THR A O 1
ATOM 691 N N . PHE A 1 92 ? 11.731 3.301 -21.410 1.00 66.69 92 PHE A N 1
ATOM 692 C CA . PHE A 1 92 ? 10.851 3.429 -20.252 1.00 66.69 92 PHE A CA 1
ATOM 693 C C . PHE A 1 92 ? 9.838 4.533 -20.511 1.00 66.69 92 PHE A C 1
ATOM 695 O O . PHE A 1 92 ? 10.206 5.687 -20.749 1.00 66.69 92 PHE A O 1
ATOM 702 N N . THR A 1 93 ? 8.559 4.183 -20.464 1.00 70.38 93 THR A N 1
ATOM 703 C CA . THR A 1 93 ? 7.501 5.171 -20.601 1.00 70.38 93 THR A CA 1
ATOM 704 C C . THR A 1 93 ? 7.400 5.977 -19.310 1.00 70.38 93 THR A C 1
ATOM 706 O O . THR A 1 93 ? 7.566 5.466 -18.198 1.00 70.38 93 THR A O 1
ATOM 709 N N . ASN A 1 94 ? 7.107 7.273 -19.439 1.00 79.56 94 ASN A N 1
ATOM 710 C CA . ASN A 1 94 ? 6.835 8.131 -18.281 1.00 79.56 94 ASN A CA 1
ATOM 711 C C . ASN A 1 94 ? 5.695 7.569 -17.411 1.00 79.56 94 ASN A C 1
ATOM 713 O O . ASN A 1 94 ? 5.640 7.843 -16.215 1.00 79.56 94 ASN A O 1
ATOM 717 N N . VAL A 1 95 ? 4.829 6.740 -18.001 1.00 80.12 95 VAL A N 1
ATOM 718 C CA . VAL A 1 95 ? 3.718 6.057 -17.340 1.00 80.12 95 VAL A CA 1
ATOM 719 C C . VAL A 1 95 ? 4.205 5.158 -16.206 1.00 80.12 95 VAL A C 1
ATOM 721 O O . VAL A 1 95 ? 3.730 5.331 -15.087 1.00 80.12 95 VAL A O 1
ATOM 724 N N . THR A 1 96 ? 5.181 4.267 -16.433 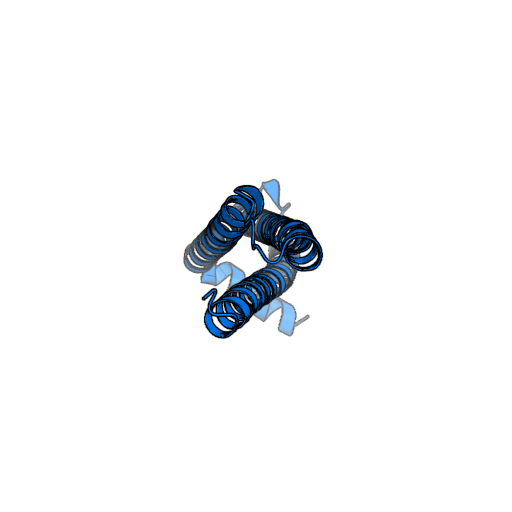1.00 80.62 96 THR A N 1
ATOM 725 C CA . THR A 1 96 ? 5.703 3.387 -15.369 1.00 80.62 96 THR A CA 1
ATOM 726 C C . THR A 1 96 ? 6.199 4.201 -14.179 1.00 80.62 96 THR A C 1
ATOM 728 O O . THR A 1 96 ? 5.831 3.926 -13.041 1.00 80.62 96 THR A O 1
ATOM 731 N N . ARG A 1 97 ? 6.975 5.261 -14.443 1.00 81.88 97 ARG A N 1
ATOM 732 C CA . ARG A 1 97 ? 7.523 6.132 -13.395 1.00 81.88 97 ARG A CA 1
ATOM 733 C C . ARG A 1 97 ? 6.420 6.807 -12.582 1.00 81.88 97 ARG A C 1
ATOM 735 O O . ARG A 1 97 ? 6.484 6.809 -11.355 1.00 81.88 97 ARG A O 1
ATOM 742 N N . VAL A 1 98 ? 5.423 7.382 -13.255 1.00 88.31 98 VAL A N 1
ATOM 743 C CA . VAL A 1 98 ? 4.304 8.067 -12.594 1.00 88.31 98 VAL A CA 1
ATOM 744 C C . VAL A 1 98 ? 3.482 7.080 -11.766 1.00 88.31 98 VAL A C 1
ATOM 746 O O . VAL A 1 98 ? 3.163 7.380 -10.619 1.00 88.31 98 VAL A O 1
ATOM 749 N N . MET A 1 99 ? 3.193 5.891 -12.296 1.00 90.00 99 MET A N 1
ATOM 750 C CA . MET A 1 99 ? 2.409 4.877 -11.584 1.00 90.00 99 MET A CA 1
ATOM 751 C C . MET A 1 99 ? 3.148 4.337 -10.356 1.00 90.00 99 MET A C 1
ATOM 753 O O . MET A 1 99 ? 2.556 4.273 -9.281 1.00 90.00 99 MET A O 1
ATOM 757 N N . SER A 1 100 ? 4.449 4.042 -10.457 1.00 86.56 100 SER A N 1
ATOM 758 C CA . SER A 1 100 ? 5.262 3.651 -9.295 1.00 86.56 100 SER A CA 1
ATOM 759 C C . SER A 1 100 ? 5.304 4.749 -8.227 1.00 86.56 100 SER A C 1
ATOM 761 O O . SER A 1 100 ? 5.197 4.465 -7.036 1.00 86.56 100 SER A O 1
ATOM 763 N N . PHE A 1 101 ? 5.401 6.018 -8.628 1.00 90.56 101 PHE A N 1
ATOM 764 C CA . PHE A 1 101 ? 5.384 7.136 -7.685 1.00 90.56 101 PHE A CA 1
ATOM 765 C C . PHE A 1 101 ? 4.030 7.278 -6.972 1.00 90.56 101 PHE A C 1
ATOM 767 O O . PHE A 1 101 ? 3.980 7.412 -5.747 1.00 90.56 101 PHE A O 1
ATOM 774 N N . LEU A 1 102 ? 2.925 7.178 -7.717 1.00 92.88 102 LEU A N 1
ATOM 775 C CA . LEU A 1 102 ? 1.571 7.189 -7.156 1.00 92.88 102 LEU A CA 1
ATOM 776 C C . LEU A 1 102 ? 1.323 5.997 -6.223 1.00 92.88 102 LEU A C 1
ATOM 778 O O . LEU A 1 102 ? 0.675 6.163 -5.188 1.00 92.88 102 LEU A O 1
ATOM 782 N N . GLN A 1 103 ? 1.872 4.819 -6.534 1.00 93.56 103 GLN A N 1
ATOM 783 C CA . GLN A 1 103 ? 1.826 3.648 -5.658 1.00 93.56 103 GLN A CA 1
ATOM 784 C C . GLN A 1 103 ? 2.477 3.940 -4.298 1.00 93.56 103 GLN A C 1
ATOM 786 O O . GLN A 1 103 ? 1.861 3.668 -3.263 1.00 93.56 103 GLN A O 1
ATOM 791 N N . ILE A 1 104 ? 3.682 4.524 -4.300 1.00 92.56 104 ILE A N 1
ATOM 792 C CA . ILE A 1 104 ? 4.437 4.875 -3.085 1.00 92.56 104 ILE A CA 1
ATOM 793 C C . ILE A 1 104 ? 3.680 5.910 -2.253 1.00 92.56 104 ILE A C 1
ATOM 795 O O . ILE A 1 104 ? 3.499 5.713 -1.049 1.00 92.56 104 ILE A O 1
ATOM 799 N N . ILE A 1 105 ? 3.201 6.992 -2.878 1.00 94.50 105 ILE A N 1
ATOM 800 C CA . ILE A 1 105 ? 2.403 8.016 -2.186 1.00 94.50 105 ILE A CA 1
ATOM 801 C C . ILE A 1 105 ? 1.168 7.386 -1.547 1.00 94.50 105 ILE A C 1
ATOM 803 O O . ILE A 1 105 ? 0.861 7.682 -0.395 1.00 94.50 105 ILE A O 1
ATOM 807 N N . SER A 1 106 ? 0.487 6.495 -2.266 1.00 94.06 106 SER A N 1
ATOM 808 C CA . SER A 1 106 ? -0.752 5.879 -1.792 1.00 94.06 106 SER A CA 1
ATOM 809 C C . SER A 1 106 ? -0.518 4.942 -0.603 1.00 94.06 106 SER A C 1
ATOM 811 O O . SER A 1 106 ? -1.240 5.054 0.385 1.00 94.06 106 SER A O 1
ATOM 813 N N . VAL A 1 107 ? 0.519 4.085 -0.631 1.00 92.75 107 VAL A N 1
ATOM 814 C CA . VAL A 1 107 ? 0.893 3.263 0.547 1.00 92.75 107 VAL A CA 1
ATO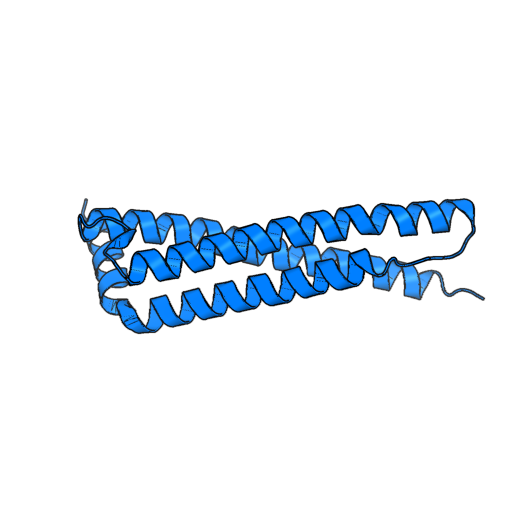M 815 C C . VAL A 1 107 ? 1.273 4.154 1.725 1.00 92.75 107 VAL A C 1
ATOM 817 O O . VAL A 1 107 ? 0.867 3.899 2.855 1.00 92.75 107 VAL A O 1
ATOM 820 N N . THR A 1 108 ? 2.044 5.210 1.470 1.00 93.88 108 THR A N 1
ATOM 821 C CA . THR A 1 108 ? 2.515 6.112 2.527 1.00 93.88 108 THR A CA 1
ATOM 822 C C . THR A 1 108 ? 1.343 6.842 3.181 1.00 93.88 108 THR A C 1
ATOM 824 O O . THR A 1 108 ? 1.262 6.908 4.405 1.00 93.88 108 THR A O 1
ATOM 827 N N . ALA A 1 109 ? 0.398 7.342 2.382 1.00 93.62 109 ALA A N 1
ATOM 828 C CA . ALA A 1 109 ? -0.824 7.967 2.873 1.00 93.62 109 ALA A CA 1
ATOM 829 C C . ALA A 1 109 ? -1.688 6.981 3.674 1.00 93.62 109 ALA A C 1
ATOM 831 O O . ALA A 1 109 ? -2.165 7.348 4.747 1.00 93.62 109 ALA A O 1
ATOM 832 N N . ALA A 1 110 ? -1.838 5.737 3.204 1.00 92.94 110 ALA A N 1
ATOM 833 C CA . ALA A 1 110 ? -2.542 4.687 3.940 1.00 92.94 110 ALA A CA 1
ATOM 834 C C . ALA A 1 110 ? -1.897 4.444 5.314 1.00 92.94 110 ALA A C 1
ATOM 836 O O . ALA A 1 110 ? -2.545 4.589 6.347 1.00 92.94 110 ALA A O 1
ATOM 837 N N . LEU A 1 111 ? -0.582 4.211 5.353 1.00 92.75 111 LEU A N 1
ATOM 838 C CA . LEU A 1 111 ? 0.149 4.009 6.606 1.00 92.75 111 LEU A CA 1
ATOM 839 C C . LEU A 1 111 ? 0.014 5.196 7.568 1.00 92.75 111 LEU A C 1
ATOM 841 O O . LEU A 1 111 ? -0.162 4.994 8.767 1.00 92.75 111 LEU A O 1
ATOM 845 N N . LEU A 1 112 ? 0.062 6.433 7.069 1.00 93.69 112 LEU A N 1
ATOM 846 C CA . LEU A 1 112 ? -0.125 7.619 7.905 1.00 93.69 112 LEU A CA 1
ATOM 847 C C . LEU A 1 112 ? -1.540 7.691 8.487 1.00 93.69 112 LEU A C 1
ATOM 849 O O . LEU A 1 112 ? -1.691 7.930 9.686 1.00 93.69 112 LEU A O 1
ATOM 853 N N . LEU A 1 113 ? -2.570 7.454 7.670 1.00 92.44 113 LEU A N 1
ATOM 854 C CA . LEU A 1 113 ? -3.961 7.424 8.129 1.00 92.44 113 LEU A CA 1
ATOM 855 C C . LEU A 1 113 ? -4.173 6.327 9.173 1.00 92.44 113 LEU A C 1
ATOM 857 O O . LEU A 1 113 ? -4.774 6.587 10.217 1.00 92.44 113 LEU A O 1
ATOM 861 N N . PHE A 1 11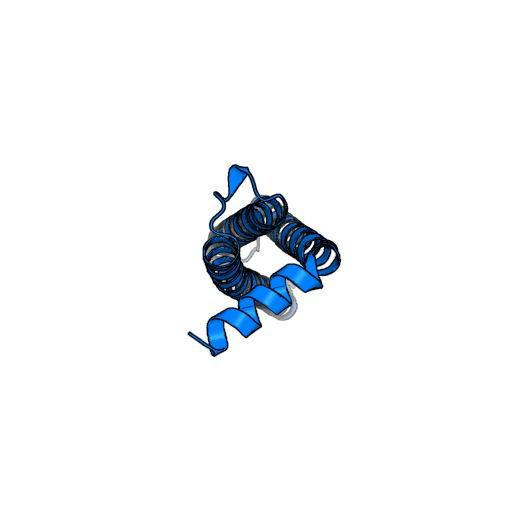4 ? -3.623 5.139 8.928 1.00 91.25 114 PHE A N 1
ATOM 862 C CA . PHE A 1 114 ? -3.637 4.025 9.863 1.00 91.25 114 PHE A CA 1
ATOM 863 C C . PHE A 1 114 ? -2.982 4.383 11.198 1.00 91.25 114 PHE A C 1
ATOM 865 O O . PHE A 1 114 ? -3.593 4.214 12.253 1.00 91.25 114 PHE A O 1
ATOM 872 N N . VAL A 1 115 ? -1.757 4.915 11.174 1.00 91.50 115 VAL A N 1
ATOM 873 C CA . VAL A 1 115 ? -1.012 5.281 12.387 1.00 91.50 115 VAL A CA 1
ATOM 874 C C . VAL A 1 115 ? -1.760 6.354 13.174 1.00 91.50 115 VAL A C 1
ATOM 876 O O . VAL A 1 115 ? -1.902 6.230 14.390 1.00 91.50 115 VAL A O 1
ATOM 879 N N . VAL A 1 116 ? -2.299 7.375 12.504 1.00 89.56 116 VAL A N 1
ATOM 880 C CA . VAL A 1 116 ? -3.109 8.417 13.153 1.00 89.56 116 VAL A CA 1
ATOM 881 C C . VAL A 1 116 ? -4.364 7.817 13.794 1.00 89.56 116 VAL A C 1
ATOM 883 O O . VAL A 1 116 ? -4.656 8.106 14.958 1.00 89.56 116 VAL A O 1
ATOM 886 N N . ALA A 1 117 ? -5.078 6.942 13.082 1.00 87.00 117 ALA A N 1
ATOM 887 C CA . ALA A 1 117 ? -6.260 6.253 13.596 1.00 87.00 117 ALA A CA 1
ATOM 888 C C . ALA A 1 117 ? -5.931 5.396 14.828 1.00 87.00 117 ALA A C 1
ATOM 890 O O . ALA A 1 117 ? -6.627 5.454 15.850 1.00 87.00 117 ALA A O 1
ATOM 891 N N . PHE A 1 118 ? -4.837 4.638 14.743 1.00 84.38 118 PHE A N 1
ATOM 892 C CA . PHE A 1 118 ? -4.380 3.737 15.788 1.00 84.38 118 PHE A CA 1
ATOM 893 C C . PHE A 1 118 ? -3.931 4.497 17.037 1.00 84.38 118 PHE A C 1
ATOM 895 O O . PHE A 1 118 ? -4.351 4.158 18.143 1.00 84.38 118 PHE A O 1
ATOM 902 N N . LEU A 1 119 ? -3.140 5.562 16.884 1.00 87.62 119 LEU A N 1
ATOM 903 C CA . LEU A 1 119 ? -2.666 6.373 18.008 1.00 87.62 119 LEU A CA 1
ATOM 904 C C . LEU A 1 119 ? -3.809 7.124 18.695 1.00 87.62 119 LEU A C 1
ATOM 906 O O . LEU A 1 119 ? -3.865 7.164 19.926 1.00 87.62 119 LEU A O 1
ATOM 910 N N . TRP A 1 120 ? -4.750 7.680 17.930 1.00 84.50 120 TRP A N 1
ATOM 911 C CA . TRP A 1 120 ? -5.820 8.497 18.499 1.00 84.50 120 TRP A CA 1
ATOM 912 C C . TRP A 1 120 ? -6.857 7.677 19.279 1.00 84.50 120 TRP A C 1
ATOM 914 O O . TRP A 1 120 ? -7.374 8.131 20.305 1.00 84.50 120 TRP A O 1
ATOM 924 N N . LYS A 1 121 ? -7.181 6.464 18.817 1.00 82.56 121 LYS A N 1
ATOM 925 C CA . LYS A 1 121 ? -8.242 5.622 19.401 1.00 82.56 121 LYS A CA 1
ATOM 926 C C . LYS A 1 121 ? -7.760 4.225 19.802 1.00 82.56 121 LYS A C 1
ATOM 928 O O . LYS A 1 121 ? -8.564 3.296 19.875 1.00 82.56 121 LYS A O 1
ATOM 933 N N . SER A 1 122 ? -6.485 4.097 20.168 1.00 81.69 122 SER A N 1
ATOM 934 C CA . SER A 1 122 ? -5.851 2.849 20.629 1.00 81.69 122 SER A CA 1
ATOM 935 C C . SER A 1 122 ? -6.672 2.095 21.682 1.00 81.69 122 SER A C 1
ATOM 937 O O . SER A 1 122 ? -6.848 0.885 21.578 1.00 81.69 122 SER A O 1
ATOM 939 N N . LYS A 1 123 ? -7.259 2.806 22.657 1.00 78.81 123 LYS A N 1
ATOM 940 C CA . LYS A 1 123 ? -8.122 2.209 23.696 1.00 78.81 123 LYS A CA 1
ATOM 941 C C . LYS A 1 123 ? -9.389 1.556 23.136 1.00 78.81 123 LYS A C 1
ATOM 943 O O . LYS A 1 123 ? -9.793 0.504 23.621 1.00 78.81 123 LYS A O 1
ATOM 948 N N . VAL A 1 124 ? -10.014 2.167 22.127 1.00 78.50 124 VAL A N 1
ATOM 949 C CA . VAL A 1 124 ? -11.229 1.633 21.485 1.00 78.50 124 VAL A CA 1
ATOM 950 C C . VAL A 1 124 ? -10.883 0.378 20.692 1.00 78.50 124 VAL A C 1
ATOM 952 O O . VAL A 1 124 ? -11.584 -0.623 20.803 1.00 78.50 124 VAL A O 1
ATOM 955 N N . ILE A 1 125 ? -9.766 0.407 19.960 1.00 79.94 125 ILE A N 1
ATOM 956 C CA . ILE A 1 125 ? -9.256 -0.746 19.210 1.00 79.94 125 ILE A CA 1
ATOM 957 C C . ILE A 1 125 ? -8.927 -1.902 20.162 1.00 79.94 125 ILE A C 1
ATOM 959 O O . ILE A 1 125 ? -9.407 -3.016 19.966 1.00 79.94 125 ILE A O 1
ATOM 963 N N . ALA A 1 126 ? -8.177 -1.635 21.235 1.00 81.31 126 ALA A N 1
ATOM 964 C CA . ALA A 1 126 ? -7.826 -2.643 22.232 1.00 81.31 126 ALA A CA 1
ATOM 965 C C . ALA A 1 126 ? -9.072 -3.247 22.897 1.00 81.31 126 ALA A C 1
ATOM 967 O O . ALA A 1 126 ? -9.177 -4.465 23.024 1.00 81.31 126 ALA A O 1
ATOM 968 N N . SER A 1 127 ? -10.051 -2.411 23.262 1.00 79.38 127 SER A N 1
ATOM 969 C CA . SER A 1 127 ? -11.320 -2.890 23.817 1.00 79.38 127 SER A CA 1
ATOM 970 C C . SER A 1 127 ? -12.101 -3.746 22.822 1.00 79.38 127 SER A C 1
ATOM 972 O O . SER A 1 127 ? -12.691 -4.742 23.231 1.00 79.38 127 SER A O 1
ATOM 974 N N . ALA A 1 128 ? -12.120 -3.386 21.536 1.00 77.88 128 ALA A N 1
ATOM 975 C CA . ALA A 1 128 ? -12.814 -4.158 20.509 1.00 77.88 128 ALA A CA 1
ATOM 976 C C . ALA A 1 128 ? -12.182 -5.549 20.326 1.00 77.88 128 ALA A C 1
ATOM 978 O O . ALA A 1 128 ? -12.902 -6.544 20.256 1.00 77.88 128 ALA A O 1
ATOM 979 N N . ILE A 1 129 ? -10.848 -5.628 20.332 1.00 79.25 129 ILE A N 1
ATOM 980 C CA . ILE A 1 129 ? -10.099 -6.890 20.222 1.00 79.25 129 ILE A CA 1
ATOM 981 C C . ILE A 1 129 ? -10.348 -7.788 21.443 1.00 79.25 129 ILE A C 1
ATOM 983 O O . ILE A 1 129 ? -10.648 -8.971 21.291 1.00 79.25 129 ILE A O 1
ATOM 987 N N . VAL A 1 130 ? -10.268 -7.233 22.657 1.00 80.25 130 VAL A N 1
ATOM 988 C CA . VAL A 1 130 ? -10.481 -7.995 23.902 1.00 80.25 130 VAL A CA 1
ATOM 989 C C . VAL A 1 130 ? -11.928 -8.465 24.044 1.00 80.25 130 VAL A C 1
ATOM 991 O O . VAL A 1 130 ? -12.174 -9.562 24.537 1.00 80.25 130 VAL A O 1
ATOM 994 N N . ASN A 1 131 ? -12.903 -7.654 23.633 1.00 74.94 131 ASN A N 1
ATOM 995 C CA . ASN A 1 131 ? -14.307 -8.059 23.691 1.00 74.94 131 ASN A CA 1
ATOM 996 C C . ASN A 1 131 ? -14.625 -9.152 22.665 1.00 74.94 131 ASN A C 1
ATOM 998 O O . ASN A 1 131 ? -15.475 -9.995 22.931 1.00 74.94 131 ASN A O 1
ATOM 1002 N N . TRP A 1 132 ? -13.927 -9.169 21.527 1.00 69.31 132 TRP A N 1
ATOM 1003 C CA . TRP A 1 132 ? -14.063 -10.234 20.541 1.00 69.31 132 TRP A CA 1
ATOM 1004 C C . TRP A 1 132 ? -13.486 -11.569 21.020 1.00 69.31 132 TRP A C 1
ATOM 1006 O O . TRP A 1 132 ? -14.113 -12.590 20.785 1.00 69.31 132 TRP A O 1
ATOM 1016 N N . SER A 1 133 ? -12.361 -11.588 21.747 1.00 68.25 133 SER A N 1
ATOM 1017 C CA . SER A 1 133 ? -11.785 -12.850 22.252 1.00 68.25 133 SER A CA 1
ATOM 1018 C C . SER A 1 133 ? -12.627 -13.546 23.328 1.00 68.25 133 SER A C 1
ATOM 1020 O O . SER A 1 133 ? -12.366 -14.699 23.663 1.00 68.25 133 SER A O 1
ATOM 1022 N N . LYS A 1 134 ? -13.612 -12.840 23.894 1.00 60.06 134 LYS A N 1
ATOM 1023 C CA . LYS A 1 134 ? -14.535 -13.350 24.916 1.00 60.06 134 LYS A CA 1
ATOM 1024 C C . LYS A 1 134 ? -15.880 -13.816 24.350 1.00 60.06 134 LYS A C 1
ATOM 1026 O O . LYS A 1 134 ? -16.679 -14.343 25.122 1.00 60.06 134 LYS A O 1
ATOM 1031 N N . ALA A 1 135 ? -16.148 -13.555 23.071 1.00 56.66 135 ALA A N 1
ATOM 1032 C CA . ALA A 1 135 ? -17.399 -13.875 22.385 1.00 56.66 135 ALA A CA 1
ATOM 1033 C C . ALA A 1 135 ? -17.241 -15.128 21.523 1.00 56.66 135 ALA A C 1
ATOM 1035 O O . ALA A 1 135 ? -18.230 -15.885 21.441 1.00 56.66 135 ALA A O 1
#

Sequence (135 aa):
MIDIDAIVELHRLVLEQTNDLWLIATGLLVFELMLVALVVRATSTAIGTNHLAWFLSASIVACALSLGFGYAAKGALIEPMISFSMTGKWTFTNVTRVMSFLQIISVTAALLLFVVAFLWKSKVIASAIVNWSKA

pLDDT: mean 82.24, std 9.57, range [54.06, 94.5]

Foldseek 3Di:
DPDVPVVVVVVVVLVVLLVVLLVLLVVLLVVLVVLLVLLCVLVVDDLVVDPLSVLSVLLNVLSVLLNVLSVQLVVQVVVQVVCCVVPVDGDRDVSNVVSNVSSVVSSVSSVVSVVCSCVVPVVSSVSSVVVVVVD

Secondary structure (DSSP, 8-state):
---HHHHHHHHHHHHHHHHHHHHHHHHHHHHHHHHHHHHHHHH---GGG-HHHHHHHHHHHHHHHHHHHHHHHHHHTHHHHHHHHHHS-----HHHHHHHHHHHHHHHHHHHHHHHHHHHHHHHHHHHHHHHTT-